Protein AF-A0A925JCF2-F1 (afdb_monomer_lite)

Foldseek 3Di:
DDDDDDDDPPPVVVLVVQLVVLVVLVADSQQSVCVSVVHDRPDPVNVVSVVVVVCVVPPDDDDDDDPPDDDDDPDDDDDQDCPQVDPSQQVCCVVVVHDRPDPVSVVSVVCVVVVVVVPDPPVPDDDDDDDDDPDDDD

pLDDT: mean 73.54, std 16.19, range [36.91, 93.81]

Sequence (138 aa):
MPRYRMFAIVDRSRLHMQTLELCSQGVSLQGAQQFLNGEIVTGLADRQRLAQFIAALKHDRTETVDKNETITIHGNRTENVNATGMTTLGAQQFFAGQPVSNAQDRQRLARMLVGDINKTPIPGGPVPIPYPNIAAKQ

Radius of gyration: 32.53 Å; chains: 1; bounding box: 74×36×97 Å

Structure (mmCIF, N/CA/C/O backbone):
data_AF-A0A925JCF2-F1
#
_entry.id   AF-A0A925JCF2-F1
#
loop_
_atom_site.group_PDB
_atom_site.id
_atom_site.type_symbol
_atom_site.label_atom_id
_atom_site.label_alt_id
_atom_site.label_comp_id
_atom_site.label_asym_id
_atom_site.label_entity_id
_atom_site.label_seq_id
_atom_site.pdbx_PDB_ins_code
_atom_site.Cartn_x
_atom_site.Cartn_y
_atom_site.Cartn_z
_atom_site.occupancy
_atom_site.B_iso_or_equiv
_atom_site.auth_seq_id
_atom_site.auth_comp_id
_atom_site.auth_asym_id
_atom_site.auth_atom_id
_atom_site.pdbx_PDB_model_num
ATOM 1 N N . MET A 1 1 ? -45.248 13.488 35.975 1.00 43.97 1 MET A N 1
ATOM 2 C CA . MET A 1 1 ? -44.948 13.235 34.547 1.00 43.97 1 MET A CA 1
ATOM 3 C C . MET A 1 1 ? -43.888 14.234 34.114 1.00 43.97 1 MET A C 1
ATOM 5 O O . MET A 1 1 ? -44.092 15.416 34.352 1.00 43.97 1 MET A O 1
ATOM 9 N N . PRO A 1 2 ? -42.778 13.777 33.522 1.00 42.41 2 PRO A N 1
ATOM 10 C CA . PRO A 1 2 ? -42.510 14.232 32.161 1.00 42.41 2 PRO A CA 1
ATOM 11 C C . PRO A 1 2 ? -42.123 13.074 31.233 1.00 42.41 2 PRO A C 1
ATOM 13 O O . PRO A 1 2 ? -41.428 12.135 31.610 1.00 42.41 2 PRO A O 1
ATOM 16 N N . ARG A 1 3 ? -42.635 13.159 30.004 1.00 50.31 3 ARG A N 1
ATOM 17 C CA . ARG A 1 3 ? -42.305 12.309 28.863 1.00 50.31 3 ARG A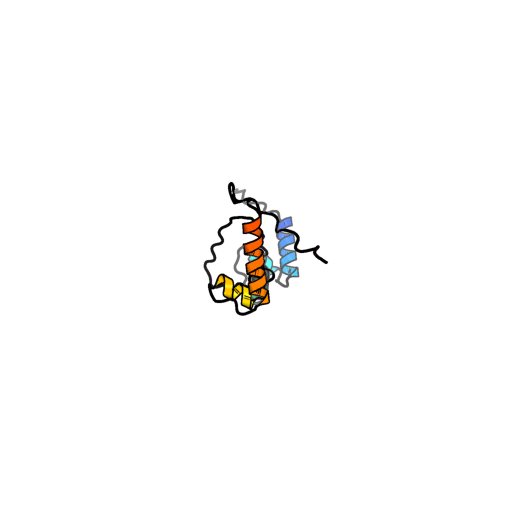 CA 1
ATOM 18 C C . ARG A 1 3 ? -41.290 13.053 28.004 1.00 50.31 3 ARG A C 1
ATOM 20 O O . ARG A 1 3 ? -41.588 14.160 27.581 1.00 50.31 3 ARG A O 1
ATOM 27 N N . TYR A 1 4 ? -40.186 12.398 27.669 1.00 38.72 4 TYR A N 1
ATOM 28 C CA . TYR A 1 4 ? -39.511 12.581 26.387 1.00 38.72 4 TYR A CA 1
ATOM 29 C C . TYR A 1 4 ? -39.082 11.196 25.899 1.00 38.72 4 TYR A C 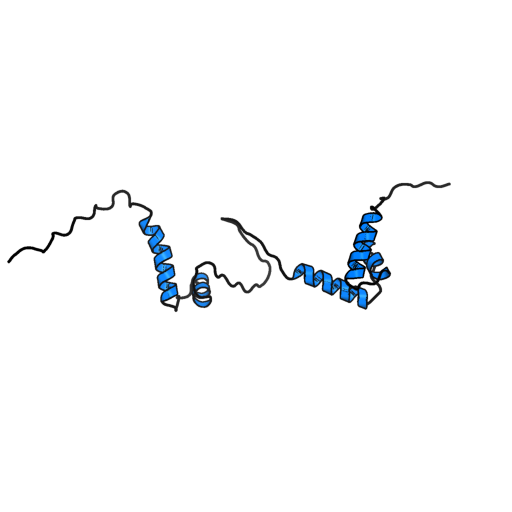1
ATOM 31 O O . TYR A 1 4 ? -38.215 10.545 26.476 1.00 38.72 4 TYR A O 1
ATOM 39 N N . ARG A 1 5 ? -39.790 10.704 24.879 1.00 54.47 5 ARG A N 1
ATOM 40 C CA . ARG A 1 5 ? -39.327 9.608 24.026 1.00 54.47 5 ARG A CA 1
ATOM 41 C C . ARG A 1 5 ? -38.377 10.193 22.982 1.00 54.47 5 ARG A C 1
ATOM 43 O O . ARG A 1 5 ? -38.532 11.355 22.627 1.00 54.47 5 ARG A O 1
ATOM 50 N N . MET A 1 6 ? -37.552 9.304 22.422 1.00 40.53 6 MET A N 1
ATOM 51 C CA . MET A 1 6 ? -36.929 9.392 21.093 1.00 40.53 6 MET A CA 1
ATOM 52 C C . MET A 1 6 ? -35.445 9.776 21.080 1.00 40.53 6 MET A C 1
ATOM 54 O O . MET A 1 6 ? -35.096 10.856 20.642 1.00 40.53 6 MET A O 1
ATOM 58 N N . PHE A 1 7 ? -34.568 8.839 21.454 1.00 36.91 7 PHE A N 1
ATOM 59 C CA . PHE A 1 7 ? -33.276 8.681 20.780 1.00 36.91 7 PHE A CA 1
ATOM 60 C C . PHE A 1 7 ? -32.969 7.189 20.631 1.00 36.91 7 PHE A C 1
ATOM 62 O O . PHE A 1 7 ? -32.959 6.445 21.604 1.00 36.91 7 PHE A O 1
ATOM 69 N N . ALA A 1 8 ? -32.859 6.794 19.363 1.00 37.28 8 ALA A N 1
ATOM 70 C CA . ALA A 1 8 ? -32.366 5.546 18.800 1.00 37.28 8 ALA A CA 1
ATOM 71 C C . ALA A 1 8 ? -32.446 4.286 19.682 1.00 37.28 8 ALA A C 1
ATOM 73 O O . ALA A 1 8 ? -31.617 4.039 20.556 1.00 37.28 8 ALA A O 1
ATOM 74 N N . ILE A 1 9 ? -33.352 3.385 19.295 1.00 44.72 9 ILE A N 1
ATOM 75 C CA . ILE A 1 9 ? -33.062 1.950 19.321 1.00 44.72 9 ILE A CA 1
ATOM 76 C C . ILE A 1 9 ? -31.848 1.770 18.395 1.00 44.72 9 ILE A C 1
ATOM 78 O O . ILE A 1 9 ? -31.989 1.469 17.215 1.00 44.72 9 ILE A O 1
ATOM 82 N N . VAL A 1 10 ? -30.646 2.065 18.892 1.00 52.22 10 VAL A N 1
ATOM 83 C CA . VAL A 1 10 ? -29.428 1.523 18.304 1.00 52.22 10 VAL A CA 1
ATOM 84 C C . VAL A 1 10 ? -29.606 0.026 18.475 1.00 52.22 10 VAL A C 1
ATOM 86 O O . VAL A 1 10 ? -29.770 -0.436 19.603 1.00 52.22 10 VAL A O 1
ATOM 89 N N . ASP A 1 11 ? -29.739 -0.689 17.361 1.00 56.94 11 ASP A N 1
ATOM 90 C CA . ASP A 1 11 ? -30.051 -2.114 17.323 1.00 56.94 11 ASP A CA 1
ATOM 91 C C . ASP A 1 11 ? -29.167 -2.862 18.331 1.00 56.94 11 ASP A C 1
ATOM 93 O O . ASP A 1 11 ? -27.968 -3.061 18.109 1.00 56.94 11 ASP A O 1
ATOM 97 N N . ARG A 1 12 ? -29.748 -3.208 19.491 1.00 58.69 12 ARG A N 1
ATOM 98 C CA . ARG A 1 12 ? -29.025 -3.823 20.615 1.00 58.69 12 ARG A CA 1
ATOM 99 C C . ARG A 1 12 ? -28.298 -5.074 20.152 1.00 58.69 12 ARG A C 1
ATOM 101 O O . ARG A 1 12 ? -27.227 -5.360 20.666 1.00 58.69 12 ARG A O 1
ATOM 108 N N . SER A 1 13 ? -28.855 -5.765 19.163 1.00 62.31 13 SER A N 1
ATOM 109 C CA . SER A 1 13 ? -28.305 -6.960 18.531 1.00 62.31 13 SER A CA 1
ATOM 110 C C . SER A 1 13 ? -26.941 -6.677 17.901 1.00 62.31 13 SER A C 1
ATOM 112 O O . SER A 1 13 ? -25.989 -7.426 18.106 1.00 62.31 13 SER A O 1
ATOM 114 N N . ARG A 1 14 ? -26.814 -5.548 17.196 1.00 63.97 14 ARG A N 1
ATOM 115 C CA . ARG A 1 14 ? -25.584 -5.148 16.504 1.00 63.97 14 ARG A CA 1
ATOM 116 C C . ARG A 1 14 ? -24.498 -4.691 17.475 1.00 63.97 14 ARG A C 1
ATOM 118 O O . ARG A 1 14 ? -23.347 -5.081 17.314 1.00 63.97 14 ARG A O 1
ATOM 125 N N . LEU A 1 15 ? -24.866 -3.931 18.507 1.00 66.62 15 LEU A N 1
ATOM 126 C CA . LEU A 1 15 ? -23.936 -3.545 19.575 1.00 66.62 15 LEU A CA 1
ATOM 127 C C . LEU A 1 15 ? -23.459 -4.760 20.380 1.00 66.62 15 LEU A C 1
ATOM 129 O O . LEU A 1 15 ? -22.284 -4.837 20.731 1.00 66.62 15 LEU A O 1
ATOM 133 N N . HIS A 1 16 ? -24.340 -5.730 20.644 1.00 69.88 16 HIS A N 1
ATOM 134 C CA . HIS A 1 16 ? -23.978 -6.950 21.367 1.00 69.88 16 HIS A CA 1
ATOM 135 C C . HIS A 1 16 ? -22.982 -7.799 20.571 1.00 69.88 16 HIS A C 1
ATOM 137 O O . HIS A 1 16 ? -21.981 -8.244 21.123 1.00 69.88 16 HIS A O 1
ATOM 143 N N . MET A 1 17 ? -23.203 -7.948 19.262 1.00 73.94 17 MET A N 1
ATOM 144 C CA . MET A 1 17 ? -22.273 -8.652 18.374 1.00 73.94 17 MET A CA 1
ATOM 145 C C . MET A 1 17 ? -20.911 -7.946 18.290 1.00 73.94 17 MET A C 1
ATOM 147 O O . MET A 1 17 ? -19.888 -8.597 18.467 1.00 73.94 17 MET A O 1
ATOM 151 N N . GLN A 1 18 ? -20.882 -6.616 18.141 1.00 80.88 18 GLN A N 1
ATOM 152 C CA . GLN A 1 18 ? -19.629 -5.839 18.142 1.00 80.88 18 GLN A CA 1
ATOM 153 C C . GLN A 1 18 ? -18.879 -5.924 19.478 1.00 80.88 18 GLN A C 1
ATOM 155 O O . GLN A 1 18 ? -17.650 -5.967 19.513 1.00 80.88 18 GLN A O 1
ATOM 160 N N . THR A 1 19 ? -19.614 -5.980 20.591 1.00 77.44 19 THR A N 1
ATOM 161 C CA . THR A 1 19 ? -19.019 -6.161 21.920 1.00 77.44 19 THR A CA 1
ATOM 162 C C . THR A 1 19 ? -18.337 -7.525 22.018 1.00 77.44 19 THR A C 1
ATOM 164 O O . THR A 1 19 ? -17.205 -7.614 22.485 1.00 77.44 19 THR A O 1
ATOM 167 N N . LEU A 1 20 ? -18.996 -8.588 21.548 1.00 80.88 20 LEU A N 1
ATOM 168 C CA . LEU A 1 20 ? -18.435 -9.940 21.542 1.00 80.88 20 LEU A CA 1
ATOM 169 C C . LEU A 1 20 ? -17.205 -10.052 20.630 1.00 80.88 20 LEU A C 1
ATOM 171 O O . LEU A 1 20 ? -16.240 -10.719 20.999 1.00 80.88 20 LEU A O 1
ATOM 175 N N . GLU A 1 21 ? -17.199 -9.360 19.489 1.00 82.81 21 GLU A N 1
ATOM 176 C CA . GLU A 1 21 ? -16.035 -9.287 18.602 1.00 82.81 21 GLU A CA 1
ATOM 177 C C . GLU A 1 21 ? -14.836 -8.639 19.300 1.00 82.81 21 GLU A C 1
ATOM 179 O O . GLU A 1 21 ? -13.768 -9.245 19.348 1.00 82.81 21 GLU A O 1
ATOM 184 N N . LEU A 1 22 ? -14.997 -7.470 19.926 1.00 84.44 22 LEU A N 1
ATOM 185 C CA . LEU A 1 22 ? -13.903 -6.823 20.665 1.00 84.44 22 LEU A CA 1
ATOM 186 C C . LEU A 1 22 ? -13.418 -7.674 21.846 1.00 84.44 22 LEU A C 1
ATOM 188 O O . LEU A 1 22 ? -12.211 -7.779 22.078 1.00 84.44 22 LEU A O 1
ATOM 192 N N . CYS A 1 23 ? -14.339 -8.350 22.536 1.00 86.06 23 CYS A N 1
ATOM 193 C CA . CYS A 1 23 ? -13.992 -9.311 23.578 1.00 86.06 23 CYS A CA 1
ATOM 194 C C . CYS A 1 23 ? -13.165 -10.485 23.038 1.00 86.06 23 CYS A C 1
ATOM 196 O O . CYS A 1 23 ? -12.188 -10.889 23.669 1.00 86.06 23 CYS A O 1
ATOM 198 N N . SER A 1 24 ? -13.490 -10.997 21.846 1.00 85.31 24 SER A N 1
ATOM 199 C CA . SER A 1 24 ? -12.703 -12.047 21.181 1.00 85.31 24 SER A CA 1
ATOM 200 C C . SER A 1 24 ? -11.285 -11.593 20.811 1.00 85.31 24 SER A C 1
ATOM 202 O O . SER A 1 24 ? -10.367 -12.408 20.777 1.00 85.31 24 SER A O 1
ATOM 204 N N . GLN A 1 25 ? -11.087 -10.286 20.603 1.00 84.38 25 GLN A N 1
ATOM 205 C CA . GLN A 1 25 ? -9.781 -9.662 20.360 1.00 84.38 25 GLN A CA 1
ATOM 206 C C . GLN A 1 25 ? -9.011 -9.350 21.661 1.00 84.38 25 GLN A C 1
ATOM 208 O O . GLN A 1 25 ? -7.952 -8.718 21.635 1.00 84.38 25 GLN A O 1
ATOM 213 N N . GLY A 1 26 ? -9.520 -9.796 22.815 1.00 88.50 26 GLY A N 1
ATOM 214 C CA . GLY A 1 26 ? -8.861 -9.662 24.113 1.00 88.50 26 GLY A CA 1
ATOM 215 C C . GLY A 1 26 ? -9.099 -8.327 24.821 1.00 88.50 26 GLY A C 1
ATOM 216 O O . GLY A 1 26 ? -8.376 -8.029 25.772 1.00 88.50 26 GLY A O 1
ATOM 217 N N . VAL A 1 27 ? -10.076 -7.532 24.375 1.00 92.19 27 VAL A N 1
ATOM 218 C CA . VAL A 1 27 ? -10.577 -6.361 25.112 1.00 92.19 27 VAL A CA 1
ATOM 219 C C . VAL A 1 27 ? -11.554 -6.838 26.192 1.00 92.19 27 VAL A C 1
ATOM 221 O O . VAL A 1 27 ? -12.317 -7.774 25.982 1.00 92.19 27 VAL A O 1
ATOM 224 N N . SER A 1 28 ? -11.559 -6.221 27.367 1.00 93.62 28 SER A N 1
ATOM 225 C CA . SER A 1 28 ? -12.549 -6.530 28.399 1.00 93.62 28 SER A CA 1
ATOM 226 C C . SER A 1 28 ? -13.967 -6.126 27.967 1.00 93.62 28 SER A C 1
ATOM 228 O O . SER A 1 28 ? -14.151 -5.195 27.181 1.00 93.62 28 SER A O 1
ATOM 230 N N . LEU A 1 29 ? -14.995 -6.770 28.535 1.00 89.81 29 LEU A N 1
ATOM 231 C CA . LEU A 1 29 ? -16.399 -6.404 28.287 1.00 89.81 29 LEU A CA 1
ATOM 232 C C . LEU A 1 29 ? -16.666 -4.921 28.591 1.00 89.81 29 LEU A C 1
ATOM 234 O O . LEU A 1 29 ? -17.359 -4.245 27.835 1.00 89.81 29 LEU A O 1
ATOM 238 N N . GLN A 1 30 ? -16.089 -4.419 29.686 1.00 90.75 30 GLN A N 1
ATOM 239 C CA . GLN A 1 30 ? -16.223 -3.026 30.100 1.00 90.75 30 GLN A CA 1
ATOM 240 C C . GLN A 1 30 ? -15.525 -2.081 29.116 1.00 90.75 30 GLN A C 1
ATOM 242 O O . GLN A 1 30 ? -16.128 -1.104 28.683 1.00 90.75 30 GLN A O 1
ATOM 247 N N . GLY A 1 31 ? -14.285 -2.385 28.726 1.00 89.94 31 GLY A N 1
ATOM 248 C CA . GLY A 1 31 ? -13.533 -1.580 27.765 1.00 89.94 31 GLY A CA 1
ATOM 249 C C . GLY A 1 31 ? -14.177 -1.562 26.377 1.00 89.94 31 GLY A C 1
ATOM 250 O O . GLY A 1 31 ? -14.225 -0.514 25.736 1.00 89.94 31 GLY A O 1
ATOM 251 N N . ALA A 1 32 ? -14.737 -2.691 25.934 1.00 90.56 32 ALA A N 1
ATOM 252 C CA . ALA A 1 32 ? -15.481 -2.791 24.682 1.00 90.56 32 ALA A CA 1
ATOM 253 C C . ALA A 1 32 ? -16.752 -1.928 24.710 1.00 90.56 32 ALA A C 1
ATOM 255 O O . ALA A 1 32 ? -17.010 -1.187 23.766 1.00 90.56 32 ALA A O 1
ATOM 256 N N . GLN A 1 33 ? -17.513 -1.962 25.808 1.00 89.19 33 GLN A N 1
ATOM 257 C CA . GLN A 1 33 ? -18.692 -1.108 25.979 1.00 89.19 33 GLN A CA 1
ATOM 258 C C . GLN A 1 33 ? -18.324 0.377 26.016 1.00 89.19 33 GLN A C 1
ATOM 260 O O . GLN A 1 33 ? -18.962 1.166 25.325 1.00 89.19 33 GLN A O 1
ATOM 265 N N . GLN A 1 34 ? -17.273 0.749 26.755 1.00 91.81 34 GLN A N 1
ATOM 266 C CA . GLN A 1 34 ? -16.766 2.124 26.787 1.00 91.81 34 GLN A CA 1
ATOM 267 C C . GLN A 1 34 ? -16.416 2.604 25.377 1.00 91.81 34 GLN A C 1
ATOM 269 O O . GLN A 1 34 ? -16.884 3.650 24.940 1.00 91.81 34 GLN A O 1
ATOM 274 N N . PHE A 1 35 ? -15.662 1.800 24.626 1.00 90.69 35 PHE A N 1
ATOM 275 C CA . PHE A 1 35 ? -15.273 2.131 23.260 1.00 90.69 35 PHE A CA 1
ATOM 276 C C . PHE A 1 35 ? -16.482 2.293 22.325 1.00 90.69 35 PHE A C 1
ATOM 278 O O . PHE A 1 35 ? -16.582 3.294 21.617 1.00 90.69 35 PHE A O 1
ATOM 285 N N . LEU A 1 36 ? -17.423 1.343 22.345 1.00 88.19 36 LEU A N 1
ATOM 286 C CA . LEU A 1 36 ? -18.605 1.359 21.473 1.00 88.19 36 LEU A CA 1
ATOM 287 C C . LEU A 1 36 ? -19.596 2.478 21.822 1.00 88.19 36 LEU A C 1
ATOM 289 O O . LEU A 1 36 ? -20.275 2.988 20.933 1.00 88.19 36 LEU A O 1
ATOM 293 N N . ASN A 1 37 ? -19.649 2.889 23.088 1.00 87.81 37 ASN A N 1
ATOM 294 C CA . ASN A 1 37 ? -20.464 4.015 23.542 1.00 87.81 37 ASN A CA 1
ATOM 295 C C . ASN A 1 37 ? -19.779 5.377 23.322 1.00 87.81 37 ASN A C 1
ATOM 297 O O . ASN A 1 37 ? -20.376 6.411 23.618 1.00 87.81 37 ASN A O 1
ATOM 301 N N . GLY A 1 38 ? -18.542 5.399 22.807 1.00 86.44 38 GLY A N 1
ATOM 302 C CA . GLY A 1 38 ? -17.762 6.625 22.620 1.00 86.44 38 GLY A CA 1
ATOM 303 C C . GLY A 1 38 ? -17.236 7.232 23.926 1.00 86.44 38 GLY A C 1
ATOM 304 O O . GLY A 1 38 ? -16.916 8.418 23.975 1.00 86.44 38 GLY A O 1
ATOM 305 N N . GLU A 1 39 ? -17.159 6.437 24.989 1.00 92.19 39 GLU A N 1
ATOM 306 C CA . GLU A 1 39 ? -16.615 6.824 26.285 1.00 92.19 39 GLU A CA 1
ATOM 307 C C . GLU A 1 39 ? -15.091 6.633 26.337 1.00 92.19 39 GLU A C 1
ATOM 309 O O . GLU A 1 39 ? -14.466 5.977 25.499 1.00 92.19 39 GLU A O 1
ATOM 314 N N . ILE A 1 40 ? -14.468 7.192 27.376 1.00 89.06 40 ILE A N 1
ATOM 315 C CA . ILE A 1 40 ? -13.046 6.974 27.639 1.00 89.06 40 ILE A CA 1
ATOM 316 C C . ILE A 1 40 ? -12.842 5.530 28.112 1.00 89.06 40 ILE A C 1
ATOM 318 O O . ILE A 1 40 ? -13.355 5.135 29.158 1.00 89.06 40 ILE A O 1
ATOM 322 N N . VAL A 1 41 ? -12.022 4.768 27.384 1.00 93.81 41 VAL A N 1
ATOM 323 C CA . VAL A 1 41 ? -11.588 3.431 27.811 1.00 93.81 41 VAL A CA 1
ATOM 324 C C . VAL A 1 41 ? -10.596 3.568 28.962 1.00 93.81 41 VAL A C 1
ATOM 326 O O . VAL A 1 41 ? -9.460 4.016 28.777 1.00 93.81 41 VAL A O 1
ATOM 329 N N . THR A 1 42 ? -11.020 3.203 30.169 1.00 91.12 42 THR A N 1
ATOM 330 C CA . THR A 1 42 ? -10.238 3.445 31.391 1.00 91.12 42 THR A CA 1
ATOM 331 C C . THR A 1 42 ? -9.113 2.422 31.582 1.00 91.12 42 THR A C 1
ATOM 333 O O . THR A 1 42 ? -8.038 2.762 32.086 1.00 91.12 42 THR A O 1
ATOM 336 N N . GLY A 1 43 ? -9.309 1.184 31.122 1.00 93.75 43 GLY A N 1
ATOM 337 C CA . GLY A 1 43 ? -8.317 0.110 31.197 1.00 93.75 43 GLY A CA 1
ATOM 338 C C . GLY A 1 43 ? -7.086 0.368 30.320 1.00 93.75 43 GLY A C 1
ATOM 339 O O . GLY A 1 43 ? -7.197 0.642 29.126 1.00 93.75 43 GLY A O 1
ATOM 340 N N . LEU A 1 44 ? -5.878 0.260 30.887 1.00 91.19 44 LEU A N 1
ATOM 341 C CA . LEU A 1 44 ? -4.634 0.377 30.108 1.00 91.19 44 LEU A CA 1
ATOM 342 C C . LEU A 1 44 ? -4.474 -0.783 29.113 1.00 91.19 44 LEU A C 1
ATOM 344 O O . LEU A 1 44 ? -4.137 -0.543 27.956 1.00 91.19 44 LEU A O 1
ATOM 348 N N . ALA A 1 45 ? -4.753 -2.014 29.550 1.00 91.75 45 ALA A N 1
ATOM 349 C CA . ALA A 1 45 ? -4.681 -3.198 28.696 1.00 91.75 45 ALA A CA 1
ATOM 350 C C . ALA A 1 45 ? -5.660 -3.098 27.515 1.00 91.75 45 ALA A C 1
ATOM 352 O O . ALA A 1 45 ? -5.276 -3.343 26.376 1.00 91.75 45 ALA A O 1
ATOM 353 N N . ASP A 1 46 ? -6.888 -2.640 27.764 1.00 92.94 46 ASP A N 1
ATOM 354 C CA . ASP A 1 46 ? -7.903 -2.453 26.722 1.00 92.94 46 ASP A CA 1
ATOM 355 C C . ASP A 1 46 ? -7.477 -1.398 25.698 1.00 92.94 46 ASP A C 1
ATOM 357 O O . ASP A 1 46 ? -7.556 -1.635 24.494 1.00 92.94 46 ASP A O 1
ATOM 361 N N . ARG A 1 47 ? -6.925 -0.265 26.156 1.00 92.88 47 ARG A N 1
ATOM 362 C CA . ARG A 1 47 ? -6.357 0.755 25.259 1.00 92.88 47 ARG A CA 1
ATOM 363 C C . ARG A 1 47 ? -5.234 0.197 24.389 1.00 92.88 47 ARG A C 1
ATOM 365 O O . ARG A 1 47 ? -5.177 0.508 23.203 1.00 92.88 47 ARG A O 1
ATOM 372 N N . GLN A 1 48 ? -4.360 -0.635 24.953 1.00 92.56 48 GLN A N 1
ATOM 373 C CA . GLN A 1 48 ? -3.283 -1.275 24.197 1.00 92.56 48 GLN A CA 1
ATOM 374 C C . GLN A 1 48 ? -3.826 -2.261 23.156 1.00 92.56 48 GLN A C 1
ATOM 376 O O . GLN A 1 48 ? -3.373 -2.240 22.014 1.00 92.56 48 GLN A O 1
ATOM 381 N N . ARG A 1 49 ? -4.827 -3.075 23.511 1.00 90.00 49 ARG A N 1
ATOM 382 C CA . ARG A 1 49 ? -5.480 -4.015 22.585 1.00 90.00 49 ARG A CA 1
ATOM 383 C C . ARG A 1 49 ? -6.188 -3.296 21.441 1.00 90.00 49 ARG A C 1
ATOM 385 O O . ARG A 1 49 ? -5.990 -3.651 20.283 1.00 90.00 49 ARG A O 1
ATOM 392 N N . LEU A 1 50 ? -6.940 -2.239 21.744 1.00 89.56 50 LEU A N 1
ATOM 393 C CA . LEU A 1 50 ? -7.603 -1.410 20.734 1.00 89.56 50 LEU A CA 1
ATOM 394 C C . LEU A 1 50 ? -6.588 -0.721 19.810 1.00 89.56 50 LEU A C 1
ATOM 396 O O . LEU A 1 50 ? -6.779 -0.697 18.596 1.00 89.56 50 LEU A O 1
ATOM 400 N N . ALA A 1 51 ? -5.477 -0.216 20.356 1.00 86.75 51 ALA A N 1
ATOM 401 C CA . ALA A 1 51 ? -4.405 0.374 19.556 1.00 86.75 51 ALA A CA 1
ATOM 402 C C . ALA A 1 51 ? -3.754 -0.651 18.611 1.00 86.75 51 ALA A C 1
ATOM 404 O O . ALA A 1 51 ? -3.527 -0.343 17.442 1.00 86.75 51 ALA A O 1
ATOM 405 N N . GLN A 1 52 ? -3.503 -1.875 19.089 1.00 85.25 52 GLN A N 1
ATOM 406 C CA . GLN A 1 52 ? -2.999 -2.977 18.261 1.00 85.25 52 GLN A CA 1
ATOM 407 C C . GLN A 1 52 ? -3.981 -3.342 17.141 1.00 85.25 52 GLN A C 1
ATOM 409 O O . GLN A 1 52 ? -3.569 -3.492 15.992 1.00 85.25 52 GLN A O 1
ATOM 414 N N . PHE A 1 53 ? -5.277 -3.423 17.451 1.00 82.19 53 PHE A N 1
ATOM 415 C CA . PHE A 1 53 ? -6.322 -3.720 16.471 1.00 82.19 53 PHE A CA 1
ATOM 416 C C . PHE A 1 53 ? -6.402 -2.652 15.366 1.00 82.19 53 PHE A C 1
ATOM 418 O O . PHE A 1 53 ? -6.416 -2.975 14.179 1.00 82.19 53 PHE A O 1
ATOM 425 N N . ILE A 1 54 ? -6.365 -1.367 15.735 1.00 80.56 54 ILE A N 1
ATOM 426 C CA . ILE A 1 54 ? -6.367 -0.254 14.772 1.00 80.56 54 ILE A CA 1
ATOM 427 C C . ILE A 1 54 ? -5.087 -0.243 13.925 1.00 80.56 54 ILE A C 1
ATOM 429 O O . ILE A 1 54 ? -5.146 0.055 12.732 1.00 80.56 54 ILE A O 1
ATOM 433 N N . ALA A 1 55 ? -3.934 -0.561 14.517 1.00 77.38 55 ALA A N 1
ATOM 434 C CA . ALA A 1 55 ? -2.675 -0.655 13.784 1.00 77.38 55 ALA A CA 1
ATOM 435 C C . ALA A 1 55 ? -2.713 -1.773 12.730 1.00 77.38 55 ALA A C 1
ATOM 437 O O . ALA A 1 55 ? -2.296 -1.546 11.596 1.00 77.38 55 ALA A O 1
ATOM 438 N N . ALA A 1 56 ? -3.279 -2.936 13.067 1.00 72.50 56 ALA A N 1
ATOM 439 C CA . ALA A 1 56 ? -3.445 -4.045 12.130 1.00 72.50 56 ALA A CA 1
ATOM 440 C C . ALA A 1 56 ? -4.371 -3.680 10.955 1.00 72.50 56 ALA A C 1
ATOM 442 O O . ALA A 1 56 ? -4.041 -3.960 9.806 1.00 72.50 56 ALA A O 1
ATOM 443 N N . LEU A 1 57 ? -5.473 -2.965 11.214 1.00 72.88 57 LEU A N 1
ATOM 444 C CA . LEU A 1 57 ? -6.371 -2.468 10.160 1.00 72.88 57 LEU A CA 1
ATOM 445 C C . LEU A 1 57 ? -5.702 -1.481 9.188 1.00 72.88 57 LEU A C 1
ATOM 447 O O . LEU A 1 57 ? -6.182 -1.304 8.070 1.00 72.88 57 LEU A O 1
ATOM 451 N N . LYS A 1 58 ? -4.619 -0.811 9.599 1.00 68.19 58 LYS A N 1
ATOM 452 C CA . LYS A 1 58 ? -3.910 0.185 8.781 1.00 68.19 58 LYS A CA 1
ATOM 453 C C . LYS A 1 58 ? -2.663 -0.351 8.077 1.00 68.19 58 LYS A C 1
ATOM 455 O O . LYS A 1 58 ? -2.032 0.424 7.360 1.00 68.19 58 LYS A O 1
ATOM 460 N N . HIS A 1 59 ? -2.288 -1.612 8.291 1.00 66.44 59 HIS A N 1
ATOM 461 C CA . HIS A 1 59 ? -0.981 -2.108 7.864 1.00 66.44 59 HIS A CA 1
ATOM 462 C C . HIS A 1 59 ? -0.891 -2.281 6.342 1.00 66.44 59 HIS A C 1
ATOM 464 O O . HIS A 1 59 ? 0.031 -1.747 5.730 1.00 66.44 59 HIS A O 1
ATOM 470 N N . ASP A 1 60 ? -1.887 -2.918 5.718 1.00 68.25 60 ASP A N 1
ATOM 471 C CA . ASP A 1 60 ? -1.829 -3.247 4.293 1.00 68.25 60 ASP A CA 1
ATOM 472 C C . ASP A 1 60 ? -3.073 -2.758 3.549 1.00 68.25 60 ASP A C 1
ATOM 474 O O . ASP A 1 60 ? -4.203 -3.156 3.831 1.00 68.25 60 ASP A O 1
ATOM 478 N N . ARG A 1 61 ? -2.858 -1.887 2.560 1.00 68.69 61 ARG A N 1
ATOM 479 C CA . ARG A 1 61 ? -3.875 -1.501 1.579 1.00 68.69 61 ARG A CA 1
ATOM 480 C C . ARG A 1 61 ? -3.458 -2.034 0.219 1.00 68.69 61 ARG A C 1
ATOM 482 O O . ARG A 1 61 ? -2.387 -1.692 -0.271 1.00 68.69 61 ARG A O 1
ATOM 489 N N . THR A 1 62 ? -4.323 -2.844 -0.381 1.00 67.00 62 THR A N 1
ATOM 490 C CA . THR A 1 62 ? -4.222 -3.217 -1.794 1.00 67.00 62 THR A CA 1
ATOM 491 C C . THR A 1 62 ? -5.179 -2.330 -2.575 1.00 67.00 62 THR A C 1
ATOM 493 O O . THR A 1 62 ? -6.361 -2.265 -2.245 1.00 67.00 62 THR A O 1
ATOM 496 N N . GLU A 1 63 ? -4.670 -1.633 -3.584 1.00 70.00 63 GLU A N 1
ATOM 497 C CA . GLU A 1 63 ? -5.448 -0.740 -4.441 1.00 70.00 63 GLU A CA 1
ATOM 498 C C . GLU A 1 63 ? -5.175 -1.113 -5.897 1.00 70.00 63 GLU A C 1
ATOM 500 O O . GLU A 1 63 ? -4.026 -1.333 -6.278 1.00 70.00 63 GLU A O 1
ATOM 505 N N . THR A 1 64 ? -6.237 -1.255 -6.688 1.00 77.38 64 THR A N 1
ATOM 506 C CA . THR A 1 64 ? -6.134 -1.459 -8.137 1.00 77.38 64 THR A CA 1
ATOM 507 C C . THR A 1 64 ? -6.417 -0.123 -8.797 1.00 77.38 64 THR A C 1
ATOM 509 O O . THR A 1 64 ? -7.450 0.479 -8.524 1.00 77.38 64 THR A O 1
ATOM 512 N N . VAL A 1 65 ? -5.482 0.326 -9.625 1.00 77.56 65 VAL A N 1
ATOM 513 C CA . VAL A 1 65 ? -5.527 1.610 -10.326 1.00 77.56 65 VAL A CA 1
ATOM 514 C C . VAL A 1 65 ? -5.627 1.304 -11.818 1.00 77.56 65 VAL A C 1
ATOM 516 O O . VAL A 1 65 ? -4.819 0.530 -12.340 1.00 77.56 65 VAL A O 1
ATOM 519 N N . ASP A 1 66 ? -6.624 1.875 -12.492 1.00 81.88 66 ASP A N 1
ATOM 520 C CA . ASP A 1 66 ? -6.862 1.673 -13.926 1.00 81.88 66 ASP A CA 1
ATOM 521 C C . ASP A 1 66 ? -6.052 2.676 -14.786 1.00 81.88 66 ASP A C 1
ATOM 523 O O . ASP A 1 66 ? -5.168 3.392 -14.311 1.00 81.88 66 ASP A O 1
ATOM 527 N N . LYS A 1 67 ? -6.271 2.701 -16.109 1.00 83.19 67 LYS A N 1
ATOM 528 C CA . LYS A 1 67 ? -5.468 3.526 -17.034 1.00 83.19 67 LYS A CA 1
ATOM 529 C C . LYS A 1 67 ? -5.738 5.031 -16.867 1.00 83.19 67 LYS A C 1
ATOM 531 O O . LYS A 1 67 ? -6.888 5.454 -16.863 1.00 83.19 67 LYS A O 1
ATOM 536 N N . ASN A 1 68 ? -4.661 5.827 -16.91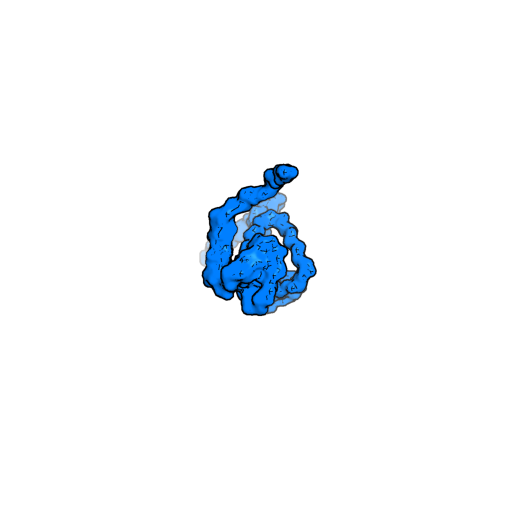8 1.00 77.88 68 ASN A N 1
ATOM 537 C CA . ASN A 1 68 ? -4.639 7.303 -16.912 1.00 77.88 68 ASN A CA 1
ATOM 538 C C . ASN A 1 68 ? -5.086 7.971 -15.597 1.00 77.88 68 ASN A C 1
ATOM 540 O O . ASN A 1 68 ? -5.707 9.032 -15.620 1.00 77.88 68 ASN A O 1
ATOM 544 N N . GLU A 1 69 ? -4.749 7.380 -14.453 1.00 80.31 69 GLU A N 1
ATOM 545 C CA . GLU A 1 69 ? -5.049 7.946 -13.136 1.00 80.31 69 GLU A CA 1
ATOM 546 C C . GLU A 1 69 ? -3.864 8.741 -12.556 1.00 80.31 69 GLU A C 1
ATOM 548 O O . GLU A 1 69 ? -2.698 8.426 -12.798 1.00 80.31 69 GLU A O 1
ATOM 553 N N . THR A 1 70 ? -4.158 9.799 -11.792 1.00 80.19 70 THR A N 1
ATOM 554 C CA . THR A 1 70 ? -3.149 10.613 -11.094 1.00 80.19 70 THR A CA 1
ATOM 555 C C . THR A 1 70 ? -3.164 10.285 -9.608 1.00 80.19 70 THR A C 1
ATOM 557 O O . THR A 1 70 ? -4.141 10.572 -8.920 1.00 80.19 70 THR A O 1
ATOM 560 N N . ILE A 1 71 ? -2.061 9.740 -9.093 1.00 76.31 71 ILE A N 1
ATOM 561 C CA . ILE A 1 71 ? -1.918 9.395 -7.674 1.00 76.31 71 ILE A CA 1
ATOM 562 C C . ILE A 1 71 ? -1.110 10.490 -6.972 1.00 76.31 71 ILE A C 1
ATOM 564 O O . ILE A 1 71 ? 0.049 10.726 -7.304 1.00 76.31 71 ILE A O 1
ATOM 568 N N . THR A 1 72 ? -1.708 11.146 -5.973 1.00 80.44 72 THR A N 1
ATOM 569 C CA . THR A 1 72 ? -1.013 12.128 -5.122 1.00 80.44 72 THR A CA 1
ATOM 570 C C . THR A 1 72 ? -0.674 11.500 -3.773 1.00 80.44 72 THR A C 1
ATOM 572 O O . THR A 1 72 ? -1.569 11.076 -3.044 1.00 80.44 72 THR A O 1
ATOM 575 N N . ILE A 1 73 ? 0.612 11.465 -3.410 1.00 79.06 73 ILE A N 1
ATOM 576 C CA . ILE A 1 73 ? 1.077 10.944 -2.117 1.00 79.06 73 ILE A CA 1
ATOM 577 C C . ILE A 1 73 ? 1.691 12.086 -1.301 1.00 79.06 73 ILE A C 1
ATOM 579 O O . ILE A 1 73 ? 2.708 12.655 -1.678 1.00 79.06 73 ILE A O 1
ATOM 583 N N . HIS A 1 74 ? 1.086 12.410 -0.155 1.00 80.75 74 HIS A N 1
ATOM 584 C CA . HIS A 1 74 ? 1.507 13.522 0.712 1.00 80.75 74 HIS A CA 1
ATOM 585 C C . HIS A 1 74 ? 2.682 13.197 1.660 1.00 80.75 74 HIS A C 1
ATOM 587 O O . HIS A 1 74 ? 3.026 14.016 2.508 1.00 80.75 74 HIS A O 1
ATOM 593 N N . GLY A 1 75 ? 3.282 12.007 1.566 1.00 78.81 75 GLY A N 1
ATOM 594 C CA . GLY A 1 75 ? 4.353 11.554 2.460 1.00 78.81 75 GLY A CA 1
ATOM 595 C C . GLY A 1 75 ? 5.482 10.834 1.724 1.00 78.81 75 GLY A C 1
ATOM 596 O O . GLY A 1 75 ? 5.312 10.394 0.589 1.00 78.81 75 GLY A O 1
ATOM 597 N N . ASN A 1 76 ? 6.631 10.687 2.390 1.00 75.25 76 ASN A N 1
ATOM 598 C CA . ASN A 1 76 ? 7.788 9.985 1.833 1.00 75.25 76 ASN A CA 1
ATOM 599 C C . ASN A 1 76 ? 7.478 8.489 1.693 1.00 75.25 76 ASN A C 1
ATOM 601 O O . ASN A 1 76 ? 7.200 7.816 2.687 1.00 75.25 76 ASN A O 1
ATOM 605 N N . ARG A 1 77 ? 7.559 7.958 0.471 1.00 70.81 77 ARG A N 1
ATOM 606 C CA . ARG A 1 77 ? 7.477 6.518 0.205 1.00 70.81 77 ARG A CA 1
ATOM 607 C C . ARG A 1 77 ? 8.698 6.053 -0.570 1.00 70.81 77 ARG A C 1
ATOM 609 O O . ARG A 1 77 ? 9.180 6.741 -1.462 1.00 70.81 77 ARG A O 1
ATOM 616 N N . THR A 1 78 ? 9.157 4.852 -0.243 1.00 66.38 78 THR A N 1
ATOM 617 C CA . THR A 1 78 ? 10.063 4.085 -1.095 1.00 66.38 78 THR A CA 1
ATOM 618 C C . THR A 1 78 ? 9.205 3.180 -1.963 1.00 66.38 78 THR A C 1
ATOM 620 O O . THR A 1 78 ? 8.498 2.313 -1.451 1.00 66.38 78 THR A O 1
ATOM 623 N N . GLU A 1 79 ? 9.226 3.416 -3.267 1.00 62.41 79 GLU A N 1
ATOM 624 C CA . GLU A 1 79 ? 8.467 2.645 -4.243 1.00 62.41 79 GLU A CA 1
ATOM 625 C C . GLU A 1 79 ? 9.391 1.644 -4.946 1.00 62.41 79 GLU A C 1
ATOM 627 O O . GLU A 1 79 ? 10.485 1.995 -5.386 1.00 62.41 79 GLU A O 1
ATOM 632 N N . ASN A 1 80 ? 8.953 0.388 -5.055 1.00 63.66 80 ASN A N 1
ATOM 633 C CA . ASN A 1 80 ? 9.599 -0.622 -5.890 1.00 63.66 80 ASN A CA 1
ATOM 634 C C . ASN A 1 80 ? 8.651 -0.969 -7.037 1.00 63.66 80 ASN A C 1
ATOM 636 O O . ASN A 1 80 ? 7.738 -1.779 -6.882 1.00 63.66 80 ASN A O 1
ATOM 640 N N . VAL A 1 81 ? 8.875 -0.349 -8.193 1.00 62.84 81 VAL A N 1
ATOM 641 C CA . VAL A 1 81 ? 8.105 -0.612 -9.411 1.00 62.84 81 VAL A CA 1
ATOM 642 C C . VAL A 1 81 ? 8.751 -1.772 -10.165 1.00 62.84 81 VAL A C 1
ATOM 644 O O . VAL A 1 81 ? 9.858 -1.637 -10.679 1.00 62.84 81 VAL A O 1
ATOM 647 N N . ASN A 1 82 ? 8.063 -2.914 -10.255 1.00 60.81 82 ASN A N 1
ATOM 648 C CA . ASN A 1 82 ? 8.540 -4.105 -10.982 1.00 60.81 82 ASN A CA 1
ATOM 649 C C . ASN A 1 82 ? 7.739 -4.379 -12.275 1.00 60.81 82 ASN A C 1
ATOM 651 O O . ASN A 1 82 ? 7.596 -5.514 -12.722 1.00 60.81 82 ASN A O 1
ATOM 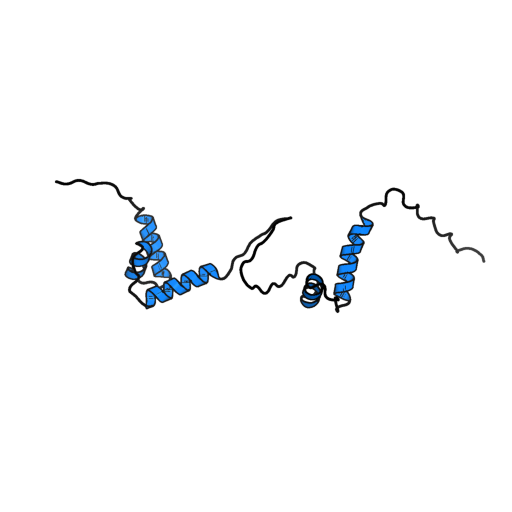655 N N . ALA A 1 83 ? 7.155 -3.336 -12.870 1.00 59.78 83 ALA A N 1
ATOM 656 C CA . ALA A 1 83 ? 6.189 -3.480 -13.964 1.00 59.78 83 ALA A CA 1
ATOM 657 C C . ALA A 1 83 ? 6.816 -3.710 -15.356 1.00 59.78 83 ALA A C 1
ATOM 659 O O . ALA A 1 83 ? 6.103 -4.020 -16.305 1.00 59.78 83 ALA A O 1
ATOM 660 N N . THR A 1 84 ? 8.134 -3.575 -15.516 1.00 61.91 84 THR A N 1
ATOM 661 C CA . THR A 1 84 ? 8.791 -3.587 -16.840 1.00 61.91 84 THR A CA 1
ATOM 662 C C . THR A 1 84 ? 9.456 -4.921 -17.186 1.00 61.91 84 THR A C 1
ATOM 664 O O . THR A 1 84 ? 10.105 -5.051 -18.226 1.00 61.91 84 THR A O 1
ATOM 667 N N . GLY A 1 85 ? 9.356 -5.912 -16.292 1.00 70.19 85 GLY A N 1
ATOM 668 C CA . GLY A 1 85 ? 10.128 -7.150 -16.370 1.00 70.19 85 GLY A CA 1
ATOM 669 C C . GLY A 1 85 ? 11.637 -6.934 -16.236 1.00 70.19 85 GLY A C 1
ATOM 670 O O . GLY A 1 85 ? 12.379 -7.886 -16.448 1.00 70.19 85 GLY A O 1
ATOM 671 N N . MET A 1 86 ? 12.095 -5.716 -15.923 1.00 81.50 86 MET A N 1
ATOM 672 C CA . MET A 1 86 ? 13.498 -5.362 -15.692 1.00 81.50 86 MET A CA 1
ATOM 673 C C . MET A 1 86 ? 13.947 -5.775 -14.288 1.00 81.50 86 MET A C 1
ATOM 675 O O . MET A 1 86 ? 13.134 -6.119 -13.433 1.00 81.50 86 MET A O 1
ATOM 679 N N . THR A 1 87 ? 15.252 -5.727 -14.028 1.00 87.56 87 THR A N 1
ATOM 680 C CA . THR A 1 87 ? 15.737 -5.799 -12.643 1.00 87.56 87 THR A CA 1
ATOM 681 C C . THR A 1 87 ? 15.305 -4.558 -11.853 1.00 87.56 87 THR A C 1
ATOM 683 O O . THR A 1 87 ? 15.146 -3.481 -12.430 1.00 87.56 87 THR A O 1
ATOM 686 N N . THR A 1 88 ? 15.169 -4.672 -10.526 1.00 86.44 88 THR A N 1
ATOM 687 C CA . THR A 1 88 ? 14.837 -3.531 -9.648 1.00 86.44 88 THR A CA 1
ATOM 688 C C . THR A 1 88 ? 15.782 -2.346 -9.864 1.00 86.44 88 THR A C 1
ATOM 690 O O . THR A 1 88 ? 15.332 -1.206 -9.958 1.00 86.44 88 THR A O 1
ATOM 693 N N . LEU A 1 89 ? 17.087 -2.616 -10.012 1.00 88.00 89 LEU A N 1
ATOM 694 C CA . LEU A 1 89 ? 18.093 -1.587 -10.279 1.00 88.00 89 LEU A CA 1
ATOM 695 C C . LEU A 1 89 ? 17.895 -0.937 -11.656 1.00 88.00 89 LEU A C 1
ATOM 697 O O . LEU A 1 89 ? 17.950 0.284 -11.765 1.00 88.00 89 LEU A O 1
ATOM 701 N N . GLY A 1 90 ? 17.634 -1.732 -12.698 1.00 88.75 90 GLY A N 1
ATOM 702 C CA . GLY A 1 90 ? 17.385 -1.216 -14.045 1.00 88.75 90 GLY A CA 1
ATOM 703 C C . GLY A 1 90 ? 16.116 -0.364 -14.136 1.00 88.75 90 GLY A C 1
ATOM 704 O O . GLY A 1 90 ? 16.129 0.675 -14.794 1.00 88.75 90 GLY A O 1
ATOM 705 N N . ALA A 1 91 ? 15.044 -0.759 -13.441 1.00 84.56 91 ALA A N 1
ATOM 706 C CA . ALA A 1 91 ? 13.812 0.023 -13.346 1.00 84.56 91 ALA A CA 1
ATOM 707 C C . ALA A 1 91 ? 14.047 1.356 -12.617 1.00 84.56 91 ALA A C 1
ATOM 709 O O . ALA A 1 91 ? 13.684 2.408 -13.138 1.00 84.56 91 ALA A O 1
ATOM 710 N N . GLN A 1 92 ? 14.722 1.333 -11.460 1.00 85.94 92 GLN A N 1
ATOM 711 C CA . GLN A 1 92 ? 15.083 2.554 -10.731 1.00 85.94 92 GLN A CA 1
ATOM 712 C C . GLN A 1 92 ? 15.945 3.494 -11.576 1.00 85.94 92 GLN A C 1
ATOM 714 O O . GLN A 1 92 ? 15.662 4.687 -11.629 1.00 85.94 92 GLN A O 1
ATOM 719 N N . GLN A 1 93 ? 16.958 2.968 -12.273 1.00 90.12 93 GLN A N 1
ATOM 720 C CA . GLN A 1 93 ? 17.799 3.763 -13.169 1.00 90.12 93 GLN A CA 1
ATOM 721 C C . GLN A 1 93 ? 16.965 4.437 -14.262 1.00 90.12 93 GLN A C 1
ATOM 723 O O . GLN A 1 93 ? 17.076 5.645 -14.447 1.00 90.12 93 GLN A O 1
ATOM 728 N N . PHE A 1 94 ? 16.087 3.684 -14.929 1.00 86.75 94 PHE A N 1
ATOM 729 C CA . PHE A 1 94 ? 15.224 4.208 -15.985 1.00 86.75 94 PHE A CA 1
ATOM 730 C C . PHE A 1 94 ? 14.294 5.325 -15.487 1.00 86.75 94 PHE A C 1
ATOM 732 O O . PHE A 1 94 ? 14.298 6.418 -16.050 1.00 86.75 94 PHE A O 1
ATOM 739 N N . PHE A 1 95 ? 13.544 5.089 -14.406 1.00 82.50 95 PHE A N 1
ATOM 740 C CA . PHE A 1 95 ? 12.601 6.079 -13.871 1.00 82.50 95 PHE A CA 1
ATOM 741 C C . PHE A 1 95 ? 13.292 7.303 -13.254 1.00 82.50 95 PHE A C 1
ATOM 743 O O . PHE A 1 95 ? 12.739 8.398 -13.293 1.00 82.50 95 PHE A O 1
ATOM 750 N N . ALA A 1 96 ? 14.515 7.152 -12.741 1.00 85.38 96 ALA A N 1
ATOM 751 C CA . ALA A 1 96 ? 15.329 8.261 -12.243 1.00 85.38 96 ALA A CA 1
ATOM 752 C C . ALA A 1 96 ? 16.079 9.028 -13.355 1.00 85.38 96 ALA A C 1
ATOM 754 O O . ALA A 1 96 ? 16.906 9.893 -13.052 1.00 85.38 96 ALA A O 1
ATOM 755 N N . GLY A 1 97 ? 15.858 8.687 -14.633 1.00 86.81 97 GLY A N 1
ATOM 756 C CA . GLY A 1 97 ? 16.565 9.286 -15.769 1.00 86.81 97 GLY A CA 1
ATOM 757 C C . GLY A 1 97 ? 18.071 8.993 -15.788 1.00 86.81 97 GLY A C 1
ATOM 758 O O . GLY A 1 97 ? 18.835 9.705 -16.436 1.00 86.81 97 GLY A O 1
ATOM 759 N N . GLN A 1 98 ? 18.512 7.970 -15.057 1.00 91.19 98 GLN A N 1
ATOM 760 C CA . GLN A 1 98 ? 19.902 7.533 -15.000 1.00 91.19 98 GLN A CA 1
ATOM 761 C C . GLN A 1 98 ? 20.201 6.509 -16.108 1.00 91.19 98 GLN A C 1
ATOM 763 O O . GLN A 1 98 ? 19.305 5.795 -16.570 1.00 91.19 98 GLN A O 1
ATOM 768 N N . PRO A 1 99 ? 21.472 6.362 -16.524 1.00 91.25 99 PRO A N 1
ATOM 769 C CA . PRO A 1 99 ? 21.858 5.315 -17.463 1.00 91.25 99 PRO A CA 1
ATOM 770 C C . PRO A 1 99 ? 21.547 3.909 -16.922 1.00 91.25 99 PRO A C 1
ATOM 772 O O . PRO A 1 99 ? 21.962 3.550 -15.820 1.00 91.25 99 PRO A O 1
ATOM 775 N N . VAL A 1 100 ? 20.872 3.078 -17.725 1.00 91.62 100 VAL A N 1
ATOM 776 C CA . VAL A 1 100 ? 20.579 1.678 -17.368 1.00 91.62 100 VAL A CA 1
ATOM 777 C C . VAL A 1 100 ? 21.825 0.810 -17.563 1.00 91.62 100 VAL A C 1
ATOM 779 O O . VAL A 1 100 ? 22.261 0.551 -18.692 1.00 91.62 100 VAL A O 1
ATOM 782 N N . SER A 1 101 ? 22.419 0.349 -16.462 1.00 93.00 101 SER A N 1
ATOM 783 C CA . SER A 1 101 ? 23.729 -0.318 -16.464 1.00 93.00 101 SER A CA 1
ATOM 784 C C . SER A 1 101 ? 23.672 -1.775 -16.931 1.00 93.00 101 SER A C 1
ATOM 786 O O . SER A 1 101 ? 24.611 -2.256 -17.575 1.00 93.00 101 SER A O 1
ATOM 788 N N . ASN A 1 102 ? 22.561 -2.474 -16.696 1.00 91.56 102 ASN A N 1
ATOM 789 C CA . ASN A 1 102 ? 22.381 -3.863 -17.115 1.00 91.56 102 ASN A CA 1
ATOM 790 C C . ASN A 1 102 ? 22.037 -3.968 -18.618 1.00 91.56 102 ASN A C 1
ATOM 792 O O . ASN A 1 102 ? 21.125 -3.312 -19.121 1.00 91.56 102 ASN A O 1
ATOM 796 N N . ALA A 1 103 ? 22.765 -4.817 -19.350 1.00 90.06 103 ALA A N 1
ATOM 797 C CA . ALA A 1 103 ? 22.587 -4.986 -20.793 1.00 90.06 103 ALA A CA 1
ATOM 798 C C . ALA A 1 103 ? 21.248 -5.636 -21.184 1.00 90.06 103 ALA A C 1
ATOM 800 O O . ALA A 1 103 ? 20.663 -5.243 -22.191 1.00 90.06 103 ALA A O 1
ATOM 801 N N . GLN A 1 104 ? 20.744 -6.592 -20.399 1.00 89.69 104 GLN A N 1
ATOM 802 C CA . GLN A 1 104 ? 19.447 -7.232 -20.646 1.00 89.69 104 GLN A CA 1
ATOM 803 C C . GLN A 1 104 ? 18.303 -6.234 -20.453 1.00 89.69 104 GLN A C 1
ATOM 805 O O . GLN A 1 104 ? 17.366 -6.203 -21.247 1.00 89.69 104 GLN A O 1
ATOM 810 N N . ASP A 1 105 ? 18.411 -5.369 -19.448 1.00 88.81 105 ASP A N 1
ATOM 811 C CA . ASP A 1 105 ? 17.439 -4.306 -19.197 1.00 88.81 105 ASP A CA 1
ATOM 812 C C . ASP A 1 105 ? 17.448 -3.259 -20.322 1.00 88.81 105 ASP A C 1
ATOM 814 O O . ASP A 1 105 ? 16.385 -2.887 -20.821 1.00 88.81 105 ASP A O 1
ATOM 818 N N . ARG A 1 106 ? 18.629 -2.876 -20.834 1.00 89.19 106 ARG A N 1
ATOM 819 C CA . ARG A 1 106 ? 18.727 -2.048 -22.053 1.00 89.19 106 ARG A CA 1
ATOM 820 C C . ARG A 1 106 ? 18.098 -2.720 -23.273 1.00 89.19 106 ARG A C 1
ATOM 822 O O . ARG A 1 106 ? 17.392 -2.065 -24.033 1.00 89.19 106 ARG A O 1
ATOM 829 N N . GLN A 1 107 ? 18.329 -4.020 -23.469 1.00 87.69 107 GLN A N 1
ATOM 830 C CA . GLN A 1 107 ? 17.719 -4.774 -24.570 1.00 87.69 107 GLN A CA 1
ATOM 831 C C . GLN A 1 107 ? 16.192 -4.838 -24.445 1.00 87.69 107 GLN A C 1
ATOM 833 O O . GLN A 1 107 ? 15.493 -4.755 -25.453 1.00 87.69 107 GLN A O 1
ATOM 838 N N . ARG A 1 108 ? 15.659 -4.958 -23.225 1.00 85.44 108 ARG A N 1
ATOM 839 C CA . ARG A 1 108 ? 14.213 -4.919 -22.961 1.00 85.44 108 ARG A CA 1
ATOM 840 C C . ARG A 1 108 ? 13.617 -3.555 -23.285 1.00 85.44 108 ARG A C 1
ATOM 842 O O . ARG A 1 108 ? 12.619 -3.511 -23.997 1.00 85.44 108 ARG A O 1
ATOM 849 N N . LEU A 1 109 ? 14.257 -2.465 -22.854 1.00 82.62 109 LEU A N 1
ATOM 850 C CA . LEU A 1 109 ? 13.857 -1.102 -23.227 1.00 82.62 109 LEU A CA 1
ATOM 851 C C . LEU A 1 109 ? 13.867 -0.902 -24.744 1.00 82.62 109 LEU A C 1
ATOM 853 O O . LEU A 1 109 ? 12.902 -0.392 -25.304 1.00 82.62 109 LEU A O 1
ATOM 857 N N . ALA A 1 110 ? 14.918 -1.370 -25.421 1.00 83.00 110 ALA A N 1
ATOM 858 C CA . ALA A 1 110 ? 15.006 -1.294 -26.874 1.00 83.00 110 ALA A CA 1
ATOM 859 C C . ALA A 1 110 ? 13.863 -2.059 -27.557 1.00 83.00 110 ALA A C 1
ATOM 861 O O . ALA A 1 110 ? 13.273 -1.548 -28.499 1.00 83.00 110 ALA A O 1
ATOM 862 N N . ARG A 1 111 ? 13.497 -3.254 -27.075 1.00 76.31 111 ARG A N 1
ATOM 863 C CA . ARG A 1 111 ? 12.362 -4.020 -27.620 1.00 76.31 111 ARG A CA 1
ATOM 864 C C . ARG A 1 111 ? 11.012 -3.355 -27.355 1.00 76.31 111 ARG A C 1
ATOM 866 O O . ARG A 1 111 ? 10.174 -3.378 -28.250 1.00 76.31 111 ARG A O 1
ATOM 873 N N . MET A 1 112 ? 10.812 -2.768 -26.172 1.00 74.56 112 MET A N 1
ATOM 874 C CA . MET A 1 112 ? 9.609 -1.981 -25.866 1.00 74.56 112 MET A CA 1
ATOM 875 C C . MET A 1 112 ? 9.476 -0.803 -26.836 1.00 74.56 112 MET A C 1
ATOM 877 O O . MET A 1 112 ? 8.420 -0.624 -27.426 1.00 74.56 112 MET A O 1
ATOM 881 N N . LEU A 1 113 ? 10.570 -0.079 -27.090 1.00 71.88 113 LEU A N 1
ATOM 882 C CA . LEU A 1 113 ? 10.578 1.038 -28.031 1.00 71.88 113 LEU A CA 1
ATOM 883 C C . LEU A 1 113 ? 10.3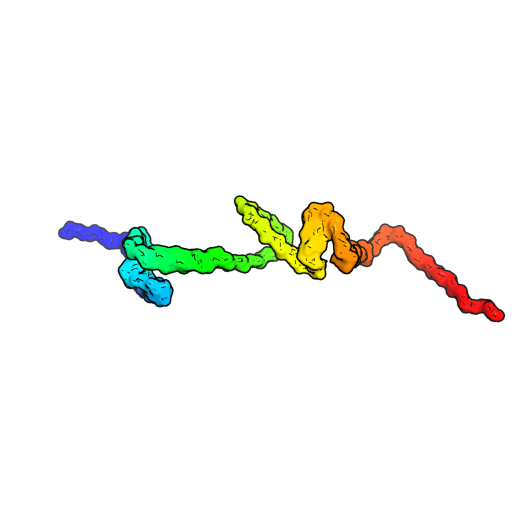70 0.579 -29.485 1.00 71.88 113 LEU A C 1
ATOM 885 O O . LEU A 1 113 ? 9.517 1.122 -30.174 1.00 71.88 113 LEU A O 1
ATOM 889 N N . VAL A 1 114 ? 11.114 -0.437 -29.946 1.00 66.44 114 VAL A N 1
ATOM 890 C CA . VAL A 1 114 ? 11.106 -0.952 -31.334 1.00 66.44 114 VAL A CA 1
ATOM 891 C C . VAL A 1 114 ? 9.783 -1.634 -31.710 1.00 66.44 114 VAL A C 1
ATOM 893 O O . VAL A 1 114 ? 9.382 -1.596 -32.875 1.00 66.44 114 VAL A O 1
ATOM 896 N N . GLY A 1 115 ? 9.084 -2.239 -30.746 1.00 61.19 115 GLY A N 1
ATOM 897 C CA . GLY A 1 115 ? 7.759 -2.825 -30.963 1.00 61.19 115 GLY A CA 1
ATOM 898 C C . GLY A 1 115 ? 6.704 -1.801 -31.392 1.00 61.19 115 GLY A C 1
ATOM 899 O O . GLY A 1 115 ? 5.838 -2.137 -32.198 1.00 61.19 115 GLY A O 1
ATOM 900 N N . ASP A 1 116 ? 6.817 -0.555 -30.926 1.00 57.00 116 ASP A N 1
ATOM 901 C CA . ASP A 1 116 ? 5.888 0.524 -31.275 1.00 57.00 116 ASP A CA 1
ATOM 902 C C . ASP A 1 116 ? 6.252 1.219 -32.602 1.00 57.00 116 ASP A C 1
ATOM 904 O O . ASP A 1 116 ? 5.356 1.560 -33.372 1.00 57.00 116 ASP A O 1
ATOM 908 N N . ILE A 1 117 ? 7.542 1.336 -32.952 1.00 55.69 117 ILE A N 1
ATOM 909 C CA . ILE A 1 117 ? 7.992 1.936 -34.237 1.00 55.69 117 ILE A CA 1
ATOM 910 C C . ILE A 1 117 ? 7.561 1.096 -35.449 1.00 55.69 117 ILE A C 1
ATOM 912 O O . ILE A 1 117 ? 7.349 1.629 -36.532 1.00 55.69 117 ILE A O 1
ATOM 916 N N . ASN A 1 118 ? 7.424 -0.221 -35.275 1.00 53.44 118 ASN A N 1
ATOM 917 C CA . ASN A 1 118 ? 7.038 -1.134 -36.354 1.00 53.44 118 ASN A CA 1
ATOM 918 C C . ASN A 1 118 ? 5.515 -1.320 -36.491 1.00 53.44 118 ASN A C 1
ATOM 920 O O . ASN A 1 118 ? 5.075 -2.057 -37.373 1.00 53.44 118 ASN A O 1
ATOM 924 N N . LYS A 1 119 ? 4.697 -0.693 -35.630 1.00 51.06 119 LYS A N 1
ATOM 925 C CA . LYS A 1 119 ? 3.227 -0.816 -35.676 1.00 51.06 119 LYS A CA 1
ATOM 926 C C . LYS A 1 119 ? 2.529 0.224 -36.544 1.00 51.06 119 LYS A C 1
ATOM 928 O O . LYS A 1 119 ? 1.354 0.044 -36.854 1.00 51.06 119 LYS A O 1
ATOM 933 N N . THR A 1 120 ? 3.220 1.271 -36.975 1.00 44.94 120 THR A N 1
ATOM 934 C CA . THR A 1 120 ? 2.690 2.211 -37.961 1.00 44.94 120 THR A CA 1
ATOM 935 C C . THR A 1 120 ? 3.400 1.977 -39.293 1.00 44.94 120 THR A C 1
ATOM 937 O O . THR A 1 120 ? 4.592 2.257 -39.414 1.00 44.94 120 THR A O 1
ATOM 940 N N . PRO A 1 121 ? 2.710 1.466 -40.333 1.00 53.53 121 PRO A N 1
ATOM 941 C CA . PRO A 1 121 ? 3.199 1.634 -41.692 1.00 53.53 121 PRO A CA 1
ATOM 942 C C . PRO A 1 121 ? 3.415 3.132 -41.896 1.00 53.53 121 PRO A C 1
ATOM 944 O O . PRO A 1 121 ? 2.464 3.902 -41.767 1.00 53.53 121 PRO A O 1
ATOM 947 N N . ILE A 1 122 ? 4.655 3.553 -42.146 1.00 55.16 122 ILE A N 1
ATOM 948 C CA . ILE A 1 122 ? 4.963 4.948 -42.462 1.00 55.16 122 ILE A CA 1
ATOM 949 C C . ILE A 1 122 ? 4.182 5.260 -43.747 1.00 55.16 122 ILE A C 1
ATOM 951 O O . ILE A 1 122 ? 4.505 4.670 -44.786 1.00 55.16 122 ILE A O 1
ATOM 955 N N . PRO A 1 123 ? 3.136 6.109 -43.727 1.00 48.28 123 PRO A N 1
ATOM 956 C CA . PRO A 1 123 ? 2.367 6.378 -44.931 1.00 48.28 123 PRO A CA 1
ATOM 957 C C . PRO A 1 123 ? 3.288 7.109 -45.913 1.00 48.28 123 PRO A C 1
ATOM 959 O O . PRO A 1 123 ? 3.682 8.245 -45.668 1.00 48.28 123 PRO A O 1
ATOM 962 N N . GLY A 1 124 ? 3.685 6.429 -46.992 1.00 58.00 124 GLY A N 1
ATOM 963 C CA . GLY A 1 124 ? 4.575 6.977 -48.022 1.00 58.00 124 GLY A CA 1
ATOM 964 C C . GLY A 1 124 ? 6.072 6.667 -47.872 1.00 58.00 124 GLY A C 1
ATOM 965 O O . GLY A 1 124 ? 6.872 7.261 -48.591 1.00 58.00 124 GLY A O 1
ATOM 966 N N . GLY A 1 125 ? 6.479 5.750 -46.986 1.00 55.62 125 GLY A N 1
ATOM 967 C CA . GLY A 1 125 ? 7.865 5.260 -46.957 1.00 55.62 125 GLY A CA 1
ATOM 968 C C . GLY A 1 125 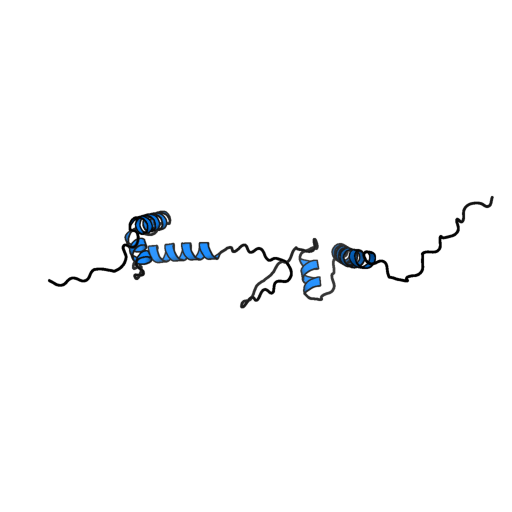? 8.215 4.424 -48.205 1.00 55.62 125 GLY A C 1
ATOM 969 O O . GLY A 1 125 ? 7.347 3.707 -48.709 1.00 55.62 125 GLY A O 1
ATOM 970 N N . PRO A 1 126 ? 9.455 4.493 -48.730 1.00 54.75 126 PRO A N 1
ATOM 971 C CA . PRO A 1 126 ? 9.845 3.755 -49.930 1.00 54.75 126 PRO A CA 1
ATOM 972 C C . PRO A 1 126 ? 9.696 2.240 -49.731 1.00 54.75 126 PRO A C 1
ATOM 974 O O . PRO A 1 126 ? 10.159 1.677 -48.739 1.00 54.75 126 PRO A O 1
ATOM 977 N N . VAL A 1 127 ? 9.045 1.589 -50.699 1.00 64.12 127 VAL A N 1
ATOM 978 C CA . VAL A 1 127 ? 8.859 0.132 -50.745 1.00 64.12 127 VAL A CA 1
ATOM 979 C C . VAL A 1 127 ? 10.239 -0.545 -50.778 1.00 64.12 127 VAL A C 1
ATOM 981 O O . VAL A 1 127 ? 11.075 -0.132 -51.586 1.00 64.12 127 VAL A O 1
ATOM 984 N N . PRO A 1 128 ? 10.513 -1.567 -49.945 1.00 59.72 128 PRO A N 1
ATOM 985 C CA . PRO A 1 128 ? 11.782 -2.285 -49.991 1.00 59.72 128 PRO A CA 1
ATOM 986 C C . PRO A 1 128 ? 12.019 -2.888 -51.381 1.00 59.72 128 PRO A C 1
ATOM 988 O O . PRO A 1 128 ? 11.255 -3.738 -51.838 1.00 59.72 128 PRO A O 1
ATOM 991 N N . ILE A 1 129 ? 13.082 -2.448 -52.055 1.00 50.00 129 ILE A N 1
ATOM 992 C CA . ILE A 1 129 ? 13.566 -3.069 -53.292 1.00 50.00 129 ILE A CA 1
ATOM 993 C C . ILE A 1 129 ? 14.162 -4.447 -52.957 1.00 50.00 129 ILE A C 1
ATOM 995 O O . ILE A 1 129 ? 15.033 -4.525 -52.087 1.00 50.00 129 ILE A O 1
ATOM 999 N N . PRO A 1 130 ? 13.725 -5.538 -53.614 1.00 58.41 130 PRO A N 1
ATOM 1000 C CA . PRO A 1 130 ? 14.305 -6.861 -53.410 1.00 58.41 130 PRO A CA 1
ATOM 1001 C C . PRO A 1 130 ? 15.799 -6.853 -53.750 1.00 58.41 130 PRO A C 1
ATOM 1003 O O . PRO A 1 130 ? 16.188 -6.393 -54.825 1.00 58.41 130 PRO A O 1
ATOM 1006 N N . TYR A 1 131 ? 16.641 -7.382 -52.859 1.00 42.44 131 TYR A N 1
ATOM 1007 C CA . TYR A 1 131 ? 18.054 -7.598 -53.174 1.00 42.44 131 TYR A CA 1
ATOM 1008 C C . TYR A 1 131 ? 18.177 -8.608 -54.330 1.00 42.44 131 TYR A C 1
ATOM 1010 O O . TYR A 1 131 ? 17.530 -9.659 -54.280 1.00 42.44 131 TYR A O 1
ATOM 1018 N N . PRO A 1 132 ? 18.995 -8.337 -55.364 1.00 53.72 132 PRO A N 1
ATOM 1019 C CA . PRO A 1 132 ? 19.216 -9.298 -56.435 1.00 53.72 132 PRO A CA 1
ATOM 1020 C C . PRO A 1 132 ? 19.902 -10.552 -55.881 1.00 53.72 132 PRO A C 1
ATOM 1022 O O . PRO A 1 132 ? 20.887 -10.475 -55.147 1.00 53.72 132 PRO A O 1
ATOM 1025 N N . ASN A 1 133 ? 19.363 -11.716 -56.241 1.00 48.56 133 ASN A N 1
ATOM 1026 C CA . ASN A 1 133 ? 19.902 -13.019 -55.873 1.00 48.56 133 ASN A CA 1
ATOM 1027 C C . ASN A 1 133 ? 21.296 -13.209 -56.502 1.00 48.56 133 ASN A C 1
ATOM 1029 O O . ASN A 1 133 ? 21.410 -13.394 -57.712 1.00 48.56 133 ASN A O 1
ATOM 1033 N N . ILE A 1 134 ? 22.355 -13.178 -55.688 1.00 51.12 134 ILE A N 1
ATOM 1034 C CA . ILE A 1 134 ? 23.741 -13.423 -56.122 1.00 51.12 134 ILE A CA 1
ATOM 1035 C C . ILE A 1 134 ? 24.048 -14.932 -56.116 1.00 51.12 134 ILE A C 1
ATOM 1037 O O . ILE A 1 134 ? 25.057 -15.377 -55.574 1.00 51.12 134 ILE A O 1
ATOM 1041 N N . ALA A 1 135 ? 23.170 -15.744 -56.702 1.00 49.47 135 ALA A N 1
ATOM 1042 C CA . ALA A 1 135 ? 23.403 -17.173 -56.876 1.00 49.47 135 ALA A CA 1
ATOM 1043 C C . ALA A 1 135 ? 23.009 -17.612 -58.291 1.00 49.47 135 ALA A C 1
ATOM 1045 O O . ALA A 1 135 ? 21.861 -17.974 -58.531 1.00 49.47 135 ALA A O 1
ATOM 1046 N N . ALA A 1 136 ? 23.977 -17.540 -59.214 1.00 48.81 136 ALA A N 1
ATOM 1047 C CA . ALA A 1 136 ? 24.263 -18.540 -60.256 1.00 48.81 136 ALA A CA 1
ATOM 1048 C C . ALA A 1 136 ? 25.209 -17.956 -61.327 1.00 48.81 136 ALA A C 1
ATOM 1050 O O . ALA A 1 136 ? 24.765 -17.431 -62.346 1.00 48.81 136 ALA A O 1
ATOM 1051 N N . LYS A 1 137 ? 26.522 -18.084 -61.115 1.00 45.91 137 LYS A N 1
ATOM 1052 C CA . LYS A 1 137 ? 27.503 -18.226 -62.202 1.00 45.91 137 LYS A CA 1
ATOM 1053 C C . LYS A 1 137 ? 28.568 -19.230 -61.750 1.00 45.91 137 LYS A C 1
ATOM 1055 O O . LYS A 1 137 ? 29.485 -18.865 -61.021 1.00 45.91 137 LYS A O 1
ATOM 1060 N N . GLN A 1 138 ? 28.378 -20.488 -62.140 1.00 48.84 138 GLN A N 1
ATOM 1061 C CA . GLN A 1 138 ? 29.473 -21.360 -62.563 1.00 48.84 138 GLN A CA 1
ATOM 1062 C C . GLN A 1 138 ? 29.436 -21.383 -64.088 1.00 48.84 138 GLN A C 1
ATOM 1064 O O . GLN A 1 138 ? 28.302 -21.376 -64.622 1.00 48.84 138 GLN A O 1
#

Secondary structure (DSSP, 8-state):
------S----HHHHHHHHHHHHHTT--HHHHHHHHTT-----HHHHHHHHHHHHHHTT-------TT------S-------TTSS-HHHHHHHHTT-----HHHHHHHHHHHHHHHTSS--TTPPPPPPPP------